Protein AF-A0ABD2VN23-F1 (afdb_monomer_lite)

Foldseek 3Di:
DVCVVVVVDDPPPDDPVPDQKDWDWDQPPVPSWIKIWIQGLVVRFIWIDTPPDPDDRPGPPDPNDRCVVVVVVCCVVVCVVVCPDDPPQLPDQVQADPPPRHGNDDPDDPD

Secondary structure (DSSP, 8-state):
-HHHHTTS---TTS-GGG-SEEEEEEEETTTTEEEEEEEETTTTEEEEEESS-SS------S----HHHHHHHHHHHTTTTT--S---GGG-GGGB-TTT--B---SS---

pLDDT: mean 70.73, std 12.4, range [39.69, 86.88]

Sequence (111 aa):
IKDIISGFSIPAALPWHLVDEVYIPVNCGEDFHWVLAVVVLKERLIRVYDSSMVSRKKVYAKEIKKLSVMLPNYLHDSGFFDKMGRTDWASMEAYKDKETGELLGPQHSFE

Structure (mmCIF, N/CA/C/O backbone):
data_AF-A0ABD2VN23-F1
#
_entry.id   AF-A0ABD2VN23-F1
#
loop_
_atom_site.group_PDB
_atom_site.id
_atom_site.type_symbol
_atom_site.label_atom_id
_atom_site.label_alt_id
_atom_site.label_comp_id
_atom_site.label_asym_id
_atom_site.label_entity_id
_atom_site.label_seq_id
_atom_site.pdbx_PDB_ins_code
_atom_site.Cartn_x
_atom_site.Cartn_y
_atom_site.Cartn_z
_atom_site.occupancy
_atom_site.B_iso_or_equiv
_atom_site.auth_seq_id
_atom_site.auth_comp_id
_atom_site.auth_asym_id
_atom_site.auth_atom_id
_atom_site.pdbx_PDB_model_num
ATOM 1 N N . ILE A 1 1 ? -12.514 14.199 6.167 1.00 54.00 1 ILE A N 1
ATOM 2 C CA . ILE A 1 1 ? -12.280 13.808 4.747 1.00 54.00 1 ILE A CA 1
ATOM 3 C C . ILE A 1 1 ? -11.103 14.576 4.153 1.00 54.00 1 ILE A C 1
ATOM 5 O O . ILE A 1 1 ? -10.183 13.916 3.696 1.00 54.00 1 ILE A O 1
ATOM 9 N N . LYS A 1 2 ? -11.089 15.921 4.189 1.00 47.62 2 LYS A N 1
ATOM 10 C CA . LYS A 1 2 ? -9.952 16.728 3.697 1.00 47.62 2 LYS A CA 1
ATOM 11 C C . LYS A 1 2 ? -8.603 16.265 4.260 1.00 47.62 2 LYS A C 1
ATOM 13 O O . LYS A 1 2 ? -7.715 15.984 3.471 1.00 47.62 2 LYS A O 1
ATOM 18 N N . ASP A 1 3 ? -8.525 16.057 5.573 1.00 49.69 3 ASP A N 1
ATOM 19 C CA . ASP A 1 3 ? -7.272 15.685 6.252 1.00 49.69 3 ASP A CA 1
ATOM 20 C C . ASP A 1 3 ? -6.779 14.267 5.911 1.00 49.69 3 ASP A C 1
ATOM 22 O O . ASP A 1 3 ? -5.581 13.995 5.937 1.00 49.69 3 ASP A O 1
ATOM 26 N N . ILE A 1 4 ? -7.702 13.370 5.537 1.00 54.84 4 ILE A N 1
ATOM 27 C CA . ILE A 1 4 ? -7.397 12.010 5.061 1.00 54.84 4 ILE A CA 1
ATOM 28 C C . ILE A 1 4 ? -6.850 12.069 3.631 1.00 54.84 4 ILE A C 1
ATOM 30 O O . ILE A 1 4 ? -5.861 11.418 3.314 1.00 54.84 4 ILE A O 1
ATOM 34 N N . ILE A 1 5 ? -7.473 12.881 2.769 1.00 47.97 5 ILE A N 1
ATOM 35 C CA . ILE A 1 5 ? -7.049 13.058 1.371 1.00 47.97 5 ILE A CA 1
ATOM 36 C C . ILE A 1 5 ? -5.659 13.703 1.297 1.00 47.97 5 ILE A C 1
ATOM 38 O O . ILE A 1 5 ? -4.869 13.354 0.426 1.00 47.97 5 ILE A O 1
ATOM 42 N N . SER A 1 6 ? -5.339 14.616 2.214 1.00 55.84 6 SER A N 1
ATOM 43 C CA . SER A 1 6 ? -4.028 15.266 2.298 1.00 55.84 6 SER A CA 1
ATOM 44 C C . SER A 1 6 ? -2.967 14.448 3.044 1.00 55.84 6 SER A C 1
ATOM 46 O O . SER A 1 6 ? -1.857 14.936 3.226 1.00 55.84 6 SER A O 1
ATOM 48 N N . GLY A 1 7 ? -3.283 13.227 3.492 1.00 52.94 7 GLY A N 1
ATOM 49 C CA . GLY A 1 7 ? -2.330 12.343 4.172 1.00 52.94 7 GLY A CA 1
ATOM 50 C C . GLY A 1 7 ? -1.960 12.755 5.602 1.00 52.94 7 GLY A C 1
ATOM 51 O O . GLY A 1 7 ? -1.086 12.133 6.195 1.00 52.94 7 GLY A O 1
ATOM 52 N N . PHE A 1 8 ? -2.630 13.762 6.175 1.00 49.44 8 PHE A N 1
ATOM 53 C CA . PHE A 1 8 ? -2.405 14.221 7.555 1.00 49.44 8 PHE A CA 1
ATOM 54 C C . PHE A 1 8 ? -3.132 13.355 8.593 1.00 49.44 8 PHE A C 1
ATOM 56 O O . PHE A 1 8 ? -2.816 13.393 9.777 1.00 49.44 8 PHE A O 1
ATOM 63 N N . SER A 1 9 ? -4.104 12.556 8.152 1.00 55.47 9 SER A N 1
ATOM 64 C CA . SER A 1 9 ? -4.878 11.640 8.982 1.00 55.47 9 SER A CA 1
ATOM 65 C C . SER A 1 9 ? -4.899 10.262 8.326 1.00 55.47 9 SER A C 1
ATOM 67 O O . SER A 1 9 ? -5.544 10.056 7.299 1.00 55.47 9 SER A O 1
ATOM 69 N N . ILE A 1 10 ? -4.198 9.299 8.924 1.00 56.97 10 ILE A N 1
ATOM 70 C CA . ILE A 1 10 ? -4.379 7.885 8.596 1.00 56.97 10 ILE A CA 1
ATOM 71 C C . ILE A 1 10 ? -5.592 7.417 9.407 1.00 56.97 10 ILE A C 1
ATOM 73 O O . ILE A 1 10 ? -5.542 7.497 10.637 1.00 56.97 10 ILE A O 1
ATOM 77 N N . PRO A 1 11 ? -6.675 6.905 8.793 1.00 57.03 11 PRO A N 1
ATOM 78 C CA . PRO A 1 11 ? -7.728 6.217 9.528 1.00 57.03 11 PRO A CA 1
ATOM 79 C C . PRO A 1 11 ? -7.186 4.853 9.985 1.00 57.03 11 PRO A C 1
ATOM 81 O O . PRO A 1 11 ? -7.562 3.803 9.477 1.00 57.03 11 PRO A O 1
ATOM 84 N N . ALA A 1 12 ? -6.243 4.873 10.927 1.00 56.72 12 ALA A N 1
ATOM 85 C CA . ALA A 1 12 ? -5.465 3.719 11.371 1.00 56.72 12 ALA A CA 1
ATOM 86 C C . ALA A 1 12 ? -6.267 2.750 12.263 1.00 56.72 12 ALA A C 1
ATOM 88 O O . ALA A 1 12 ? -5.721 1.761 12.739 1.00 56.72 12 ALA A O 1
ATOM 89 N N . ALA A 1 13 ? -7.555 3.022 12.492 1.00 62.12 13 ALA A N 1
ATOM 90 C CA . ALA A 1 13 ? -8.364 2.347 13.503 1.00 62.12 13 ALA A CA 1
ATOM 91 C C . ALA A 1 13 ? -9.510 1.484 12.948 1.00 62.12 13 ALA A C 1
ATOM 93 O O . ALA A 1 13 ? -10.278 0.943 13.739 1.00 62.12 13 ALA A O 1
ATOM 94 N N . LEU A 1 14 ? -9.661 1.329 11.625 1.00 66.88 14 LEU A N 1
ATOM 95 C CA . LEU A 1 14 ? -10.668 0.408 11.086 1.00 66.88 14 LEU A CA 1
ATOM 96 C C . LEU A 1 14 ? -10.167 -1.043 11.182 1.00 66.88 14 LEU A C 1
ATOM 98 O O . LEU A 1 14 ? -9.136 -1.369 10.589 1.00 66.88 14 LEU A O 1
ATOM 102 N N . PRO A 1 15 ? -10.884 -1.941 11.884 1.00 73.94 15 PRO A N 1
ATOM 103 C CA . PRO A 1 15 ? -10.556 -3.358 11.883 1.00 73.94 15 PRO A CA 1
ATOM 104 C C . PRO A 1 15 ? -10.524 -3.921 10.457 1.00 73.94 15 PRO A C 1
ATOM 106 O O . PRO A 1 15 ? -11.477 -3.752 9.700 1.00 73.94 15 PRO A O 1
ATOM 109 N N . TRP A 1 16 ? -9.468 -4.665 10.112 1.00 72.75 16 TRP A N 1
ATOM 110 C CA . TRP A 1 16 ? -9.271 -5.240 8.771 1.00 72.75 16 TRP A CA 1
ATOM 111 C C . TRP A 1 16 ? -10.456 -6.060 8.247 1.00 72.75 16 TRP A C 1
ATOM 113 O O . TRP A 1 16 ? -10.684 -6.105 7.044 1.00 72.75 16 TRP A O 1
ATOM 123 N N . HIS A 1 17 ? -11.223 -6.699 9.134 1.00 74.00 17 HIS A N 1
ATOM 124 C CA . HIS A 1 17 ? -12.392 -7.496 8.754 1.00 74.00 17 HIS A CA 1
ATOM 125 C C . HIS A 1 17 ? -13.598 -6.655 8.295 1.00 74.00 17 HIS A C 1
ATOM 127 O O . HIS A 1 17 ? -14.537 -7.215 7.736 1.00 74.00 17 HIS A O 1
ATOM 133 N N . LEU A 1 18 ? -13.585 -5.341 8.541 1.00 78.75 18 LEU A N 1
ATOM 134 C CA . LEU A 1 18 ? -14.609 -4.389 8.093 1.00 78.75 18 LEU A CA 1
ATOM 135 C C . LEU A 1 18 ? -14.204 -3.648 6.813 1.00 78.75 18 LEU A C 1
ATOM 137 O O . LEU A 1 18 ? -14.992 -2.871 6.278 1.00 78.75 18 LEU A O 1
ATOM 141 N N . VAL A 1 19 ? -12.978 -3.857 6.333 1.00 78.81 19 VAL A N 1
ATOM 142 C CA . VAL A 1 19 ? -12.470 -3.220 5.120 1.00 78.81 19 VAL A CA 1
ATOM 143 C C . VAL A 1 19 ? -12.825 -4.101 3.926 1.00 78.81 19 VAL A C 1
ATOM 145 O O . VAL A 1 19 ? -12.499 -5.284 3.902 1.00 78.81 19 VAL A O 1
ATOM 148 N N . ASP A 1 20 ? -13.484 -3.518 2.925 1.00 84.12 20 ASP A N 1
ATOM 149 C CA . ASP A 1 20 ? -13.803 -4.194 1.660 1.00 84.12 20 ASP A CA 1
ATOM 150 C C . A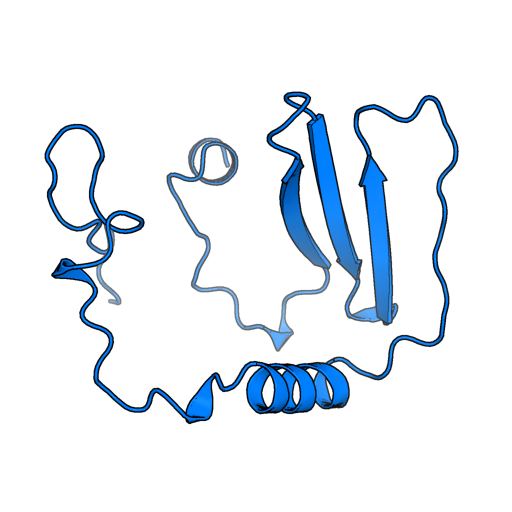SP A 1 20 ? -12.840 -3.815 0.529 1.00 84.12 20 ASP A C 1
ATOM 152 O O . ASP A 1 20 ? -12.578 -4.626 -0.362 1.00 84.12 20 ASP A O 1
ATOM 156 N N . GLU A 1 21 ? -12.298 -2.596 0.571 1.00 84.94 21 GLU A N 1
ATOM 157 C CA . GLU A 1 21 ? -11.418 -2.032 -0.450 1.00 84.94 21 GLU A CA 1
ATOM 158 C C . GLU A 1 21 ? -10.219 -1.330 0.196 1.00 84.94 21 GLU A C 1
ATOM 160 O O . GLU A 1 21 ? -10.382 -0.512 1.100 1.00 84.94 21 GLU A O 1
ATOM 165 N N . VAL A 1 22 ? -9.011 -1.628 -0.286 1.00 83.44 22 VAL A N 1
ATOM 166 C CA . VAL A 1 22 ? -7.765 -0.979 0.152 1.00 83.44 22 VAL A CA 1
ATOM 167 C C . VAL A 1 22 ? -7.186 -0.180 -1.005 1.00 83.44 22 VAL A C 1
ATOM 169 O O . VAL A 1 22 ? -6.922 -0.738 -2.069 1.00 83.44 22 VAL A O 1
ATOM 172 N N . TYR A 1 23 ? -6.965 1.114 -0.786 1.00 83.56 23 TYR A N 1
ATOM 173 C CA . TYR A 1 23 ? -6.414 2.039 -1.773 1.00 83.56 23 TYR A CA 1
ATOM 174 C C . TYR A 1 23 ? -4.915 2.222 -1.532 1.00 83.56 23 TYR A C 1
ATOM 176 O O . TYR A 1 23 ? -4.498 2.581 -0.433 1.00 83.56 23 TYR A O 1
ATOM 184 N N . ILE A 1 24 ? -4.108 1.976 -2.561 1.00 85.38 24 ILE A N 1
ATOM 185 C CA . ILE A 1 24 ? -2.647 2.052 -2.519 1.00 85.38 24 ILE A CA 1
ATOM 186 C C . ILE A 1 24 ? -2.203 2.999 -3.643 1.00 85.38 24 ILE A C 1
ATOM 188 O O . ILE A 1 24 ? -2.072 2.566 -4.794 1.00 85.38 24 ILE A O 1
ATOM 192 N N . PRO A 1 25 ? -2.032 4.301 -3.356 1.00 81.12 25 PRO A N 1
ATOM 193 C CA . PRO A 1 25 ? -1.465 5.235 -4.315 1.00 81.12 25 PRO A CA 1
ATOM 194 C C . PRO A 1 25 ? 0.045 4.995 -4.437 1.00 81.12 25 PRO A C 1
ATOM 196 O O . PRO A 1 25 ? 0.771 4.987 -3.446 1.00 81.12 25 PRO A O 1
ATOM 199 N N . VAL A 1 26 ? 0.518 4.805 -5.663 1.00 81.56 26 VAL A N 1
ATOM 200 C CA . VAL A 1 26 ? 1.926 4.612 -6.011 1.00 81.56 26 VAL A CA 1
ATOM 201 C C . VAL A 1 26 ? 2.364 5.797 -6.859 1.00 81.56 26 VAL A C 1
ATOM 203 O O . VAL A 1 26 ? 1.798 6.049 -7.923 1.00 81.56 26 VAL A O 1
ATOM 206 N N . ASN A 1 27 ? 3.366 6.530 -6.378 1.00 83.19 27 ASN A N 1
ATOM 207 C CA . ASN A 1 27 ? 4.002 7.592 -7.145 1.00 83.19 27 ASN A CA 1
ATOM 208 C C . ASN A 1 27 ? 5.097 6.983 -8.031 1.00 83.19 27 ASN A C 1
ATOM 210 O O . ASN A 1 27 ? 6.091 6.459 -7.524 1.00 83.19 27 ASN A O 1
ATOM 214 N N . CYS A 1 28 ? 4.913 7.046 -9.347 1.00 78.75 28 CYS A N 1
ATOM 215 C CA . CYS A 1 28 ? 5.922 6.688 -10.335 1.00 78.75 28 CYS A CA 1
ATOM 216 C C . CYS A 1 28 ? 6.828 7.908 -10.546 1.00 78.75 28 CYS A C 1
ATOM 218 O O . CYS A 1 28 ? 6.615 8.715 -11.452 1.00 78.75 28 CYS A O 1
ATOM 220 N N . GLY A 1 29 ? 7.812 8.047 -9.653 1.00 59.50 29 GLY A N 1
ATOM 221 C CA . GLY A 1 29 ? 8.619 9.256 -9.457 1.00 59.50 29 GLY A CA 1
ATOM 222 C C . GLY A 1 29 ? 9.414 9.779 -10.658 1.00 59.50 29 GLY A C 1
ATOM 223 O O . GLY A 1 29 ? 9.969 10.867 -10.553 1.00 59.50 29 GLY A O 1
ATOM 224 N N . GLU A 1 30 ? 9.464 9.061 -11.780 1.00 64.56 30 GLU A N 1
ATOM 225 C CA . GLU A 1 30 ? 10.135 9.529 -13.000 1.00 64.56 30 GLU A CA 1
ATOM 226 C C . GLU A 1 30 ? 9.260 10.480 -13.845 1.00 64.56 30 GLU A C 1
ATOM 228 O O . GLU A 1 30 ? 9.809 11.367 -14.488 1.00 64.56 30 GLU A O 1
ATOM 233 N N . ASP A 1 31 ? 7.921 10.395 -13.763 1.00 63.34 31 ASP A N 1
ATOM 234 C CA . ASP A 1 31 ? 7.004 11.130 -14.664 1.00 63.34 31 ASP A CA 1
ATOM 235 C C . ASP A 1 31 ? 5.944 11.996 -13.945 1.00 63.34 31 ASP A C 1
ATOM 237 O O . ASP A 1 31 ? 4.988 12.456 -14.570 1.00 63.34 31 ASP A O 1
ATOM 241 N N . PHE A 1 32 ? 6.045 12.199 -12.621 1.00 64.88 32 PHE A N 1
ATOM 242 C CA . PHE A 1 32 ? 4.936 12.742 -11.798 1.00 64.88 32 PHE A CA 1
ATOM 243 C C . PHE A 1 32 ? 3.609 12.007 -12.048 1.00 64.88 32 PHE A C 1
ATOM 245 O O . PHE A 1 32 ? 2.515 12.576 -12.007 1.00 64.88 32 PHE A O 1
ATOM 252 N N . HIS A 1 33 ? 3.729 10.714 -12.325 1.00 76.44 33 HIS A N 1
ATOM 253 C CA . HIS A 1 33 ? 2.643 9.855 -12.737 1.00 76.44 33 HIS A CA 1
ATOM 254 C C . HIS A 1 33 ? 2.143 9.061 -11.530 1.00 76.44 33 HIS A C 1
ATOM 256 O O . HIS A 1 33 ? 2.935 8.482 -10.786 1.00 76.44 33 HIS A O 1
ATOM 262 N N . TRP A 1 34 ? 0.831 9.043 -11.304 1.00 82.69 34 TRP A N 1
ATOM 263 C CA . TRP A 1 34 ? 0.232 8.303 -10.200 1.00 82.69 34 TRP A CA 1
ATOM 264 C C . TRP A 1 34 ? -0.489 7.061 -10.709 1.00 82.69 34 TRP A C 1
ATOM 266 O O . TRP A 1 34 ? -1.351 7.102 -11.591 1.00 82.69 34 TRP A O 1
ATOM 276 N N . VAL A 1 35 ? -0.175 5.939 -10.075 1.00 83.56 35 VAL A N 1
ATOM 277 C CA . VAL A 1 35 ? -0.908 4.692 -10.243 1.00 83.56 35 VAL A CA 1
ATOM 278 C C . VAL A 1 35 ? -1.659 4.409 -8.953 1.00 83.56 35 VAL A C 1
ATOM 280 O O . VAL A 1 35 ? -1.075 4.352 -7.877 1.00 83.56 35 VAL A O 1
ATOM 283 N N . LEU A 1 36 ? -2.969 4.221 -9.045 1.00 86.44 36 LEU A N 1
ATOM 284 C CA . LEU A 1 36 ? -3.809 3.834 -7.924 1.00 86.44 36 LEU A CA 1
ATOM 285 C C . LEU A 1 36 ? -4.158 2.351 -8.039 1.00 86.44 36 LEU 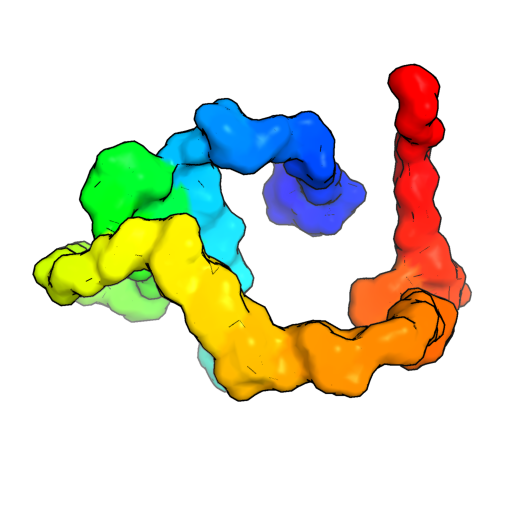A C 1
ATOM 287 O O . LEU A 1 36 ? -4.948 1.951 -8.897 1.00 86.44 36 LEU A O 1
ATOM 291 N N . ALA A 1 37 ? -3.592 1.534 -7.153 1.00 86.88 37 ALA A N 1
ATOM 292 C CA . ALA A 1 37 ? -4.018 0.153 -6.981 1.00 86.88 37 ALA A CA 1
ATOM 293 C C . ALA A 1 37 ? -5.139 0.082 -5.934 1.00 86.88 37 ALA A C 1
ATOM 295 O O . ALA A 1 37 ? -5.023 0.634 -4.844 1.00 86.88 37 ALA A O 1
ATOM 296 N N . VAL A 1 38 ? -6.229 -0.608 -6.265 1.00 83.62 38 VAL A N 1
ATOM 297 C CA . VAL A 1 38 ? -7.368 -0.854 -5.375 1.00 83.62 38 VAL A CA 1
ATOM 298 C C . VAL A 1 38 ? -7.514 -2.354 -5.185 1.00 83.62 38 VAL A C 1
ATOM 300 O O . VAL A 1 38 ? -7.813 -3.078 -6.136 1.00 83.62 38 VAL A O 1
ATOM 303 N N . VAL A 1 39 ? -7.302 -2.829 -3.961 1.00 84.75 39 VAL A N 1
ATOM 304 C CA . VAL A 1 39 ? -7.491 -4.233 -3.587 1.00 84.75 39 VAL A CA 1
ATOM 305 C C . VAL A 1 39 ? -8.925 -4.414 -3.105 1.00 84.75 39 VAL A C 1
ATOM 307 O O . VAL A 1 39 ? -9.267 -3.957 -2.020 1.00 84.75 39 VAL A O 1
ATOM 310 N N . VAL A 1 40 ? -9.760 -5.084 -3.895 1.00 83.62 40 VAL A N 1
ATOM 311 C CA . VAL A 1 40 ? -11.145 -5.414 -3.540 1.00 83.62 40 VAL A CA 1
ATOM 312 C C . VAL A 1 40 ? -11.153 -6.786 -2.870 1.00 83.62 40 VAL A C 1
ATOM 314 O O . VAL A 1 40 ? -11.051 -7.823 -3.531 1.00 83.62 40 VAL A O 1
ATOM 317 N N . LEU A 1 41 ? -11.248 -6.800 -1.542 1.00 80.25 41 LEU A N 1
ATOM 318 C CA . LEU A 1 41 ? -11.074 -7.987 -0.699 1.00 80.25 41 LEU A CA 1
ATOM 319 C C . LEU A 1 41 ? -12.182 -9.020 -0.920 1.00 80.25 41 LEU A C 1
ATOM 321 O O . LEU A 1 41 ? -11.896 -10.213 -1.061 1.00 80.25 41 LEU A O 1
ATOM 325 N N . LYS A 1 42 ? -13.432 -8.557 -1.029 1.00 79.44 42 LYS A N 1
ATOM 326 C CA . LYS A 1 42 ? -14.601 -9.404 -1.318 1.00 79.44 42 LYS A CA 1
ATOM 327 C C . LYS A 1 42 ? -14.488 -10.118 -2.663 1.00 79.44 42 LYS A C 1
ATOM 329 O O . LYS A 1 42 ? -14.761 -11.312 -2.751 1.00 79.44 42 LYS A O 1
ATOM 334 N N . GLU A 1 43 ? -14.049 -9.398 -3.692 1.00 81.81 43 GLU A N 1
ATOM 335 C CA . GLU A 1 43 ? -13.900 -9.926 -5.054 1.00 81.81 43 GLU A CA 1
ATOM 336 C C . GLU A 1 43 ? -12.559 -10.642 -5.278 1.00 81.81 43 GLU A C 1
ATOM 338 O O . GLU A 1 43 ? -12.387 -11.310 -6.295 1.00 81.81 43 GLU A O 1
ATOM 343 N N . ARG A 1 44 ? -11.607 -10.519 -4.340 1.00 79.62 44 ARG A N 1
ATOM 344 C CA . ARG A 1 44 ? -10.218 -10.996 -4.475 1.00 79.62 44 ARG A CA 1
ATOM 345 C C . ARG A 1 44 ? -9.564 -10.497 -5.764 1.00 79.62 44 ARG A C 1
ATOM 347 O O . ARG A 1 44 ? -8.913 -11.255 -6.480 1.00 79.62 44 ARG A O 1
ATOM 354 N N . LEU A 1 45 ? -9.748 -9.214 -6.056 1.00 81.38 45 LEU A N 1
ATOM 355 C CA . LEU A 1 45 ? -9.276 -8.575 -7.278 1.00 81.38 45 LEU A CA 1
ATOM 356 C C . LEU A 1 45 ? -8.433 -7.345 -6.945 1.00 81.38 45 LEU A C 1
ATOM 358 O O . LEU A 1 45 ? -8.752 -6.601 -6.023 1.00 81.38 45 LEU A O 1
ATOM 362 N N . ILE A 1 46 ? -7.393 -7.098 -7.739 1.00 83.38 46 ILE A N 1
ATOM 363 C CA . ILE A 1 46 ? -6.672 -5.825 -7.739 1.00 83.38 46 ILE A CA 1
ATOM 364 C C . ILE A 1 46 ? -7.049 -5.073 -9.013 1.00 83.38 46 ILE A C 1
ATOM 366 O O . ILE A 1 46 ? -6.853 -5.564 -10.126 1.00 83.38 46 ILE A O 1
ATOM 370 N N . ARG A 1 47 ? -7.606 -3.875 -8.848 1.00 83.31 47 ARG A N 1
ATOM 371 C CA . ARG A 1 47 ? -7.887 -2.935 -9.936 1.00 83.31 47 ARG A CA 1
ATOM 372 C C . ARG A 1 47 ? -6.768 -1.902 -9.960 1.00 83.31 47 ARG A C 1
ATOM 374 O O . ARG A 1 47 ? -6.467 -1.316 -8.929 1.00 83.31 47 ARG A O 1
ATOM 381 N N . VAL A 1 48 ? -6.156 -1.687 -11.117 1.00 82.12 48 VAL A N 1
ATOM 382 C CA . VAL A 1 48 ? -5.087 -0.695 -11.280 1.00 82.12 48 VAL A CA 1
ATOM 383 C C . VAL A 1 48 ? -5.603 0.427 -12.165 1.00 82.12 48 VAL A C 1
ATOM 385 O O . VAL A 1 48 ? -6.035 0.182 -13.294 1.00 82.12 48 VAL A O 1
ATOM 388 N N . TYR A 1 49 ? -5.582 1.643 -11.633 1.00 82.50 49 TYR A N 1
ATOM 389 C CA . TYR A 1 49 ? -5.908 2.868 -12.347 1.00 82.50 49 TYR A CA 1
ATOM 390 C C . TYR A 1 49 ? -4.626 3.646 -12.575 1.00 82.50 49 TYR A C 1
ATOM 392 O O . TYR A 1 49 ? -3.871 3.898 -11.645 1.00 82.50 49 TYR A O 1
ATOM 400 N N . ASP A 1 50 ? -4.387 4.019 -13.817 1.00 81.12 50 ASP A N 1
ATOM 401 C CA . ASP A 1 50 ? -3.185 4.717 -14.235 1.00 81.12 50 ASP A CA 1
ATOM 402 C C . ASP A 1 50 ? -3.620 6.092 -14.764 1.00 81.12 50 ASP A C 1
ATOM 404 O O . ASP A 1 50 ? -4.424 6.156 -15.697 1.00 81.12 50 ASP A O 1
ATOM 408 N N . SER A 1 51 ? -3.149 7.183 -14.142 1.00 71.69 51 SER A N 1
ATOM 409 C CA . SER A 1 51 ? -3.481 8.555 -14.559 1.00 71.69 51 SER A CA 1
ATOM 410 C C . SER A 1 51 ? -2.918 8.970 -15.926 1.00 71.69 51 SER A C 1
ATOM 412 O O . SER A 1 51 ? -3.409 9.939 -16.498 1.00 71.69 51 SER A O 1
ATOM 414 N N . SER A 1 52 ? -1.924 8.254 -16.461 1.00 70.38 52 SER A N 1
ATOM 415 C CA . SER A 1 52 ? -1.296 8.511 -17.766 1.00 70.38 52 SER A CA 1
ATOM 416 C C . SER A 1 52 ? -1.965 7.736 -18.907 1.00 70.38 52 SER A C 1
ATOM 418 O O . SER A 1 52 ? -1.877 8.126 -20.073 1.00 70.38 52 SER A O 1
ATOM 420 N N . MET A 1 53 ? -2.668 6.639 -18.600 1.00 59.09 53 MET A N 1
ATOM 421 C CA . MET A 1 53 ? -3.320 5.814 -19.612 1.00 59.09 53 MET A CA 1
ATOM 422 C C . MET A 1 53 ? -4.620 6.453 -20.115 1.00 59.09 53 MET A C 1
ATOM 424 O O . MET A 1 53 ? -5.677 6.359 -19.488 1.00 59.09 53 MET A O 1
ATOM 428 N N . VAL A 1 54 ? -4.584 6.962 -21.351 1.00 55.75 54 VAL A N 1
ATOM 429 C CA . VAL A 1 54 ? -5.778 7.112 -22.197 1.00 55.75 54 VAL A CA 1
ATOM 430 C C . VAL A 1 54 ? -6.379 5.720 -22.415 1.00 55.75 54 VAL A C 1
ATOM 432 O O . VAL A 1 54 ? -5.962 4.964 -23.286 1.00 55.75 54 VAL A O 1
ATOM 435 N N . SER A 1 55 ? -7.359 5.368 -21.584 1.00 60.31 55 SER A N 1
ATOM 436 C CA . SER A 1 55 ? -8.279 4.235 -21.727 1.00 60.31 55 SER A CA 1
ATOM 437 C C . SER A 1 55 ? -7.650 2.864 -22.034 1.00 60.31 55 SER A C 1
ATOM 439 O O . SER A 1 55 ? -7.318 2.524 -23.166 1.00 60.31 55 SER A O 1
ATOM 441 N N . ARG A 1 56 ? -7.625 1.993 -21.025 1.00 55.34 56 ARG A N 1
ATOM 442 C CA . ARG A 1 56 ? -8.167 0.622 -21.095 1.00 55.34 56 ARG A CA 1
ATOM 443 C C . ARG A 1 56 ? -8.060 0.039 -19.693 1.00 55.34 56 ARG A C 1
ATOM 445 O O . ARG A 1 56 ? -6.958 -0.224 -19.226 1.00 55.34 56 ARG A O 1
ATOM 452 N N . LYS A 1 57 ? -9.202 -0.155 -19.023 1.00 56.59 57 LYS A N 1
ATOM 453 C CA . LYS A 1 57 ? -9.286 -0.912 -17.765 1.00 56.59 57 LYS A CA 1
ATOM 454 C C . LYS A 1 57 ? -8.704 -2.306 -18.016 1.00 56.59 57 LYS A C 1
ATOM 456 O O . LYS A 1 57 ? -9.395 -3.177 -18.538 1.00 56.59 57 LYS A O 1
ATOM 461 N N . LYS A 1 58 ? -7.428 -2.518 -17.698 1.00 54.78 58 LYS A N 1
ATOM 462 C CA . LYS A 1 58 ? -6.835 -3.854 -17.689 1.00 54.78 58 LYS A CA 1
ATOM 463 C C . LYS A 1 58 ? -7.192 -4.481 -16.352 1.00 54.78 58 LYS A C 1
ATOM 465 O O . LYS A 1 58 ? -6.569 -4.213 -15.332 1.00 54.78 58 LYS A O 1
ATOM 470 N N . VAL A 1 59 ? -8.256 -5.275 -16.357 1.00 55.38 59 VAL A N 1
ATOM 471 C CA . VAL A 1 59 ? -8.604 -6.119 -15.217 1.00 55.38 59 VAL A CA 1
ATOM 472 C C . VAL A 1 59 ? -7.669 -7.322 -15.260 1.00 55.38 59 VAL A C 1
ATOM 474 O O . VAL A 1 59 ? -7.851 -8.232 -16.066 1.00 55.38 59 VAL A O 1
ATOM 477 N N . TYR A 1 60 ? -6.630 -7.312 -14.428 1.00 56.12 60 TYR A N 1
ATOM 478 C CA . TYR A 1 60 ? -5.731 -8.454 -14.281 1.00 56.12 60 TYR A CA 1
ATOM 479 C C . TYR A 1 60 ? -6.362 -9.473 -13.328 1.00 56.12 60 TYR A C 1
ATOM 481 O O . TYR A 1 60 ? -6.033 -9.541 -12.150 1.00 56.12 60 TYR A O 1
ATOM 489 N N . ALA A 1 61 ? -7.290 -10.274 -13.849 1.00 52.78 61 ALA A N 1
ATOM 490 C CA . ALA A 1 61 ? -7.881 -11.399 -13.132 1.00 52.78 61 ALA A CA 1
ATOM 491 C C . ALA A 1 61 ? -7.023 -12.665 -13.311 1.00 52.78 61 ALA A C 1
ATOM 493 O O . ALA A 1 61 ? -7.480 -13.677 -13.834 1.00 52.78 61 ALA A O 1
ATOM 494 N N . LYS A 1 62 ? -5.743 -12.618 -12.924 1.00 58.59 62 LYS A N 1
ATOM 495 C CA . LYS A 1 62 ? -5.022 -13.862 -12.611 1.00 58.59 62 LYS A CA 1
ATOM 496 C C . LYS A 1 62 ? -5.464 -14.245 -11.205 1.00 58.59 62 LYS A C 1
ATOM 498 O O . LYS A 1 62 ? -5.565 -13.344 -10.384 1.00 58.59 62 LYS A O 1
ATOM 503 N N . GLU A 1 63 ? -5.772 -15.517 -10.948 1.00 55.97 63 GLU A N 1
ATOM 504 C CA . GLU A 1 63 ? -6.275 -15.992 -9.652 1.00 55.97 63 GLU A CA 1
ATOM 505 C C . GLU A 1 63 ? -5.388 -15.467 -8.515 1.00 55.97 63 GLU A C 1
ATOM 507 O O . GLU A 1 63 ? -4.295 -15.973 -8.252 1.00 55.97 63 GLU A O 1
ATOM 512 N N . ILE A 1 64 ? -5.834 -14.382 -7.882 1.00 60.34 64 ILE A N 1
ATOM 513 C CA . ILE A 1 64 ? -5.148 -13.810 -6.740 1.00 60.34 64 ILE A CA 1
ATOM 514 C C . ILE A 1 64 ? -5.410 -14.811 -5.630 1.00 60.34 64 ILE A C 1
ATOM 516 O O . ILE A 1 64 ? -6.546 -14.983 -5.174 1.00 60.34 64 ILE A O 1
ATOM 520 N N . LYS A 1 65 ? -4.360 -15.539 -5.236 1.00 65.94 65 LYS A N 1
ATOM 521 C CA . LYS A 1 65 ? -4.433 -16.413 -4.067 1.00 65.94 65 LYS A CA 1
ATOM 522 C C . LYS A 1 65 ? -4.971 -15.572 -2.911 1.00 65.94 65 LYS A C 1
ATOM 524 O O . LYS A 1 65 ? -4.636 -14.397 -2.794 1.00 65.94 65 LYS A O 1
ATOM 529 N N . LYS A 1 66 ? -5.842 -16.152 -2.076 1.00 70.25 66 LYS A N 1
ATOM 530 C CA . LYS A 1 66 ? -6.446 -15.432 -0.941 1.00 70.25 66 LYS A CA 1
ATOM 531 C C . LYS A 1 66 ? -5.365 -14.627 -0.221 1.00 70.25 66 LYS A C 1
ATOM 533 O O . LYS A 1 66 ? -4.279 -15.154 0.010 1.00 70.25 66 LYS A O 1
ATOM 538 N N . LEU A 1 67 ? -5.659 -13.388 0.165 1.00 68.62 67 LEU A N 1
ATOM 539 C CA . LEU A 1 67 ? -4.693 -12.559 0.892 1.00 68.62 67 LEU A CA 1
ATOM 540 C C . LEU A 1 67 ? -4.184 -13.240 2.162 1.00 68.62 67 LEU A C 1
ATOM 542 O O . LEU A 1 67 ? -3.014 -13.107 2.483 1.00 68.62 67 LEU A O 1
ATOM 546 N N . SER A 1 68 ? -5.006 -14.073 2.804 1.00 67.25 68 SER A N 1
ATOM 547 C CA . SER A 1 68 ? -4.586 -14.930 3.919 1.00 67.25 68 SER A CA 1
ATOM 548 C C . SER A 1 68 ? -3.427 -15.884 3.588 1.00 67.25 68 SER A C 1
ATOM 550 O O . SER A 1 68 ? -2.787 -16.387 4.498 1.00 67.25 68 SER A O 1
ATOM 552 N N . VAL A 1 69 ? -3.180 -16.173 2.309 1.00 76.38 69 VAL A N 1
ATOM 553 C CA . VAL A 1 69 ?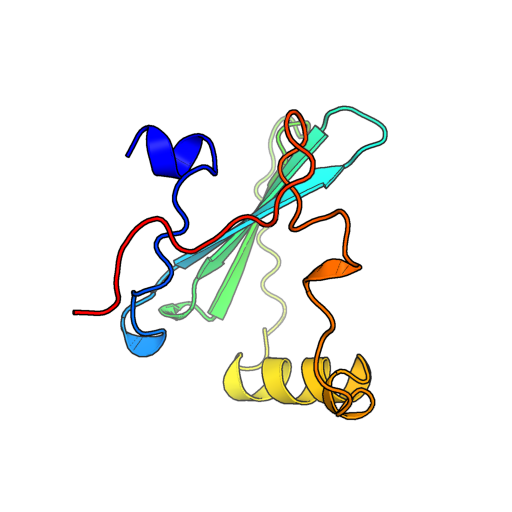 -2.064 -16.988 1.803 1.00 76.38 69 VAL A CA 1
ATOM 554 C C . VAL A 1 69 ? -0.951 -16.102 1.249 1.00 76.38 69 VAL A C 1
ATOM 556 O O . VAL A 1 69 ? 0.219 -16.373 1.487 1.00 76.38 69 VAL A O 1
ATOM 559 N N . MET A 1 70 ? -1.290 -15.040 0.512 1.00 82.00 70 MET A N 1
ATOM 560 C CA . MET A 1 70 ? -0.276 -14.156 -0.073 1.00 82.00 70 MET A CA 1
ATOM 561 C C . MET A 1 70 ? 0.456 -13.323 0.975 1.00 82.00 70 MET A C 1
ATOM 563 O O . MET A 1 70 ? 1.666 -13.175 0.874 1.00 82.00 70 MET A O 1
ATOM 567 N N . LEU A 1 71 ? -0.258 -12.790 1.967 1.00 78.38 71 LEU A N 1
ATOM 568 C CA . LEU A 1 71 ? 0.304 -11.871 2.950 1.00 78.38 71 LEU A CA 1
ATOM 569 C C . LEU A 1 71 ? 1.372 -12.551 3.823 1.00 78.38 71 LEU A C 1
ATOM 571 O O . LEU A 1 71 ? 2.469 -12.005 3.899 1.00 78.38 71 LEU A O 1
ATOM 575 N N . PRO A 1 72 ? 1.139 -13.747 4.411 1.00 79.50 72 PRO A N 1
ATOM 576 C CA . PRO A 1 72 ? 2.180 -14.418 5.189 1.00 79.50 72 PRO A CA 1
ATOM 577 C C . PRO A 1 72 ? 3.401 -14.783 4.342 1.00 79.50 72 PRO A C 1
ATOM 579 O O . PRO A 1 72 ? 4.523 -14.572 4.788 1.00 79.50 72 PRO A O 1
ATOM 582 N N . ASN A 1 73 ? 3.190 -15.261 3.109 1.00 86.06 73 ASN A N 1
ATOM 583 C CA . ASN A 1 73 ? 4.287 -15.604 2.200 1.00 86.06 73 ASN A CA 1
ATOM 584 C C . ASN A 1 73 ? 5.104 -14.369 1.817 1.00 86.06 73 ASN A C 1
ATOM 586 O O . ASN A 1 73 ? 6.321 -14.402 1.880 1.00 86.06 73 ASN A O 1
ATOM 590 N N . TYR A 1 74 ? 4.444 -13.258 1.487 1.00 83.81 74 TYR A N 1
ATOM 591 C CA . TYR A 1 74 ? 5.133 -12.012 1.170 1.00 83.81 74 TYR A CA 1
ATOM 592 C C . TYR A 1 74 ? 5.931 -11.480 2.366 1.00 83.81 74 TYR A C 1
ATOM 594 O O . TYR A 1 74 ? 7.077 -11.070 2.209 1.00 83.81 74 TYR A O 1
ATOM 602 N N . LEU A 1 75 ? 5.352 -11.492 3.572 1.00 79.62 75 LEU A N 1
ATOM 603 C CA . LEU A 1 75 ? 6.055 -11.054 4.784 1.00 79.62 75 LEU A CA 1
ATOM 604 C C . LEU A 1 75 ? 7.271 -11.942 5.076 1.00 79.62 75 LEU A C 1
ATOM 606 O O . LEU A 1 75 ? 8.331 -11.434 5.430 1.00 79.62 75 LEU A O 1
ATOM 610 N N . HIS A 1 76 ? 7.140 -13.250 4.871 1.00 85.31 76 HIS A N 1
ATOM 611 C CA . HIS A 1 76 ? 8.260 -14.176 4.963 1.00 85.31 76 HIS A CA 1
ATOM 612 C C . HIS A 1 76 ? 9.340 -13.864 3.909 1.00 85.31 76 HIS A C 1
ATOM 614 O O . HIS A 1 76 ? 10.488 -13.622 4.262 1.00 85.31 76 HIS A O 1
ATOM 620 N N . ASP A 1 77 ? 8.976 -13.805 2.626 1.00 86.75 77 ASP A N 1
ATOM 621 C CA . ASP A 1 77 ? 9.913 -13.621 1.507 1.00 86.75 77 ASP A CA 1
ATOM 622 C C . ASP A 1 77 ? 10.592 -12.244 1.503 1.00 86.75 77 ASP A C 1
ATOM 624 O O . ASP A 1 77 ? 11.719 -12.098 1.035 1.00 86.75 77 ASP A O 1
ATOM 628 N N . SER A 1 78 ? 9.925 -11.222 2.041 1.00 80.19 78 SER A N 1
ATOM 629 C CA . SER A 1 78 ? 10.497 -9.880 2.217 1.00 80.19 78 SER A CA 1
ATOM 630 C C . SER A 1 78 ? 11.479 -9.782 3.390 1.00 80.19 78 SER A C 1
ATOM 632 O O . SER A 1 78 ? 12.048 -8.711 3.611 1.00 80.19 78 SER A O 1
ATOM 634 N N . GLY A 1 79 ? 11.672 -10.862 4.156 1.00 83.38 79 GLY A N 1
ATOM 635 C CA . GLY A 1 79 ? 12.505 -10.862 5.357 1.00 83.38 79 GLY A CA 1
ATOM 636 C C . GLY A 1 79 ? 11.940 -9.970 6.464 1.00 83.38 79 GLY A C 1
ATOM 637 O O . GLY A 1 79 ? 12.687 -9.469 7.305 1.00 83.38 79 GLY A O 1
ATOM 638 N N . PHE A 1 80 ? 10.620 -9.731 6.471 1.00 80.44 80 PHE A N 1
ATOM 639 C CA . PHE A 1 80 ? 9.965 -8.873 7.464 1.00 80.44 80 PHE A CA 1
ATOM 640 C C . PHE A 1 80 ? 10.253 -9.352 8.891 1.00 80.44 80 PHE A C 1
ATOM 642 O O . PHE A 1 80 ? 10.506 -8.546 9.784 1.00 80.44 80 PHE A O 1
ATOM 649 N N . PHE A 1 81 ? 10.263 -10.672 9.091 1.00 81.12 81 PHE A N 1
ATOM 650 C CA . PHE A 1 81 ? 10.517 -11.293 10.390 1.00 81.12 81 PHE A CA 1
ATOM 651 C C . PHE A 1 81 ? 12.003 -11.401 10.749 1.00 81.12 81 PHE A C 1
ATOM 653 O O . PHE A 1 81 ? 12.314 -11.627 11.914 1.00 81.12 81 PHE A O 1
ATOM 660 N N . ASP A 1 82 ? 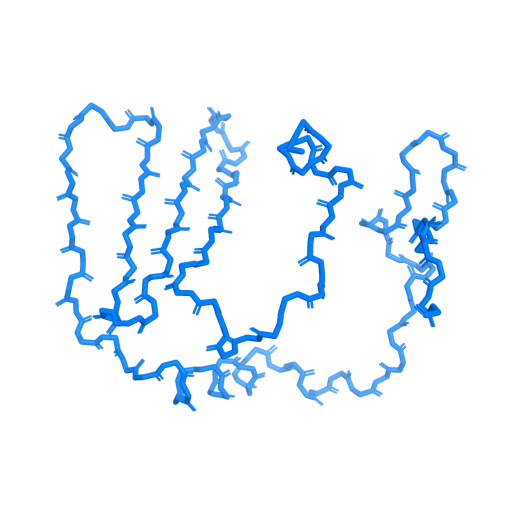12.922 -11.199 9.804 1.00 83.44 82 ASP A N 1
ATOM 661 C CA . ASP A 1 82 ? 14.364 -11.292 10.072 1.00 83.44 82 ASP A CA 1
ATOM 662 C C . ASP A 1 82 ? 14.867 -10.076 10.865 1.00 83.44 82 ASP A C 1
ATOM 664 O O . ASP A 1 82 ? 15.857 -10.142 11.597 1.00 83.44 82 ASP A O 1
ATOM 668 N N . LYS A 1 83 ? 14.151 -8.950 10.772 1.00 69.12 83 LYS A N 1
ATOM 669 C CA . LYS A 1 83 ? 14.418 -7.727 11.532 1.00 69.12 83 LYS A CA 1
ATOM 670 C C . LYS A 1 83 ? 13.548 -7.674 12.790 1.00 69.12 83 LYS A C 1
ATOM 672 O O . LYS A 1 83 ? 12.675 -6.826 12.914 1.00 69.12 83 LYS A O 1
ATOM 677 N N . MET A 1 84 ? 13.824 -8.550 13.758 1.00 65.00 84 MET A N 1
ATOM 678 C CA . MET A 1 84 ? 13.199 -8.499 15.097 1.00 65.00 84 MET A CA 1
ATOM 679 C C . MET A 1 84 ? 13.780 -7.414 16.025 1.00 65.00 84 MET A C 1
ATOM 681 O O . MET A 1 84 ? 13.372 -7.301 17.181 1.00 65.00 84 MET A O 1
ATOM 685 N N . GLY A 1 85 ? 14.735 -6.607 15.555 1.00 71.94 85 GLY A N 1
ATO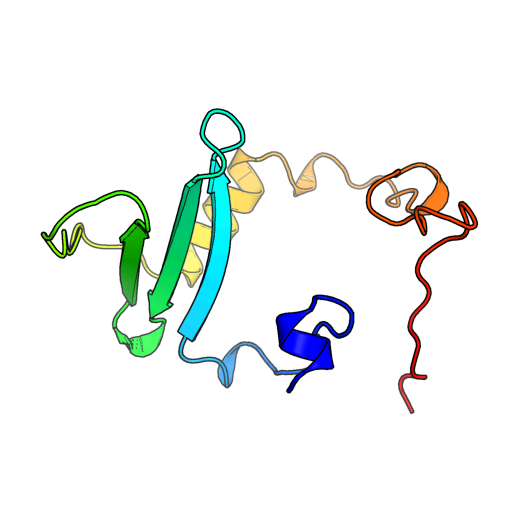M 686 C CA . GLY A 1 85 ? 15.195 -5.438 16.303 1.00 71.94 85 GLY A CA 1
ATOM 687 C C . GLY A 1 85 ? 14.059 -4.429 16.470 1.00 71.94 85 GLY A C 1
ATOM 688 O O . GLY A 1 85 ? 13.298 -4.197 15.532 1.00 71.94 85 GLY A O 1
ATOM 689 N N . ARG A 1 86 ? 13.944 -3.815 17.656 1.00 67.75 86 ARG A N 1
ATOM 690 C CA . ARG A 1 86 ? 13.003 -2.707 17.879 1.00 67.75 86 ARG A CA 1
ATOM 691 C C . ARG A 1 86 ? 13.222 -1.670 16.779 1.00 67.75 86 ARG A C 1
ATOM 693 O O . ARG A 1 86 ? 14.330 -1.155 16.651 1.00 67.75 86 ARG A O 1
ATOM 700 N N . THR A 1 87 ? 12.185 -1.393 15.989 1.00 71.00 87 THR A N 1
ATOM 701 C CA . THR A 1 87 ? 12.248 -0.350 14.966 1.00 71.00 87 THR A CA 1
ATOM 702 C C . THR A 1 87 ? 12.570 0.965 15.655 1.00 71.00 87 THR A C 1
ATOM 704 O O . THR A 1 87 ? 11.806 1.442 16.497 1.00 71.00 87 THR A O 1
ATOM 707 N N . ASP A 1 88 ? 13.733 1.518 15.334 1.00 75.62 88 ASP A N 1
ATOM 708 C CA . ASP A 1 88 ? 14.130 2.831 15.806 1.00 75.62 88 ASP A CA 1
ATOM 709 C C . ASP A 1 88 ? 13.454 3.888 14.932 1.00 75.62 88 ASP A C 1
ATOM 711 O O . ASP A 1 88 ? 14.014 4.396 13.965 1.00 75.62 88 ASP A O 1
ATOM 715 N N . TRP A 1 89 ? 12.194 4.181 15.253 1.00 72.00 89 TRP A N 1
ATOM 716 C CA . TRP A 1 89 ? 11.398 5.177 14.536 1.00 72.00 89 TRP A CA 1
ATOM 717 C C . TRP A 1 89 ? 12.090 6.545 14.488 1.00 72.00 89 TRP A C 1
ATOM 719 O O . TRP A 1 89 ? 11.922 7.273 13.514 1.00 72.00 89 TRP A O 1
ATOM 729 N N . ALA A 1 90 ? 12.912 6.864 15.497 1.00 72.12 90 ALA A N 1
ATOM 730 C CA . ALA A 1 90 ? 13.641 8.124 15.592 1.00 72.12 90 ALA A CA 1
ATOM 731 C C . ALA A 1 90 ? 14.700 8.307 14.495 1.00 72.12 90 ALA A C 1
ATOM 733 O O . ALA A 1 90 ? 14.989 9.442 14.109 1.00 72.12 90 ALA A O 1
ATOM 734 N N . SER A 1 91 ? 15.266 7.219 13.965 1.00 74.75 91 SER A N 1
ATOM 735 C CA . SER A 1 91 ? 16.269 7.279 12.894 1.00 74.75 91 SER A CA 1
ATOM 736 C C . SER A 1 91 ? 15.680 7.226 11.485 1.00 74.75 91 SER A C 1
ATOM 738 O O . SER A 1 91 ? 16.408 7.426 10.514 1.00 74.75 91 SER A O 1
ATOM 740 N N . MET A 1 92 ? 14.370 7.009 11.337 1.00 75.81 92 MET A N 1
ATOM 741 C CA . MET A 1 92 ? 13.718 6.973 10.030 1.00 75.81 92 MET A CA 1
ATOM 742 C C . MET A 1 92 ? 13.188 8.351 9.625 1.00 75.81 92 MET A C 1
ATOM 744 O O . MET A 1 92 ? 12.186 8.826 10.151 1.00 75.81 92 MET A O 1
ATOM 748 N N . GLU A 1 93 ? 13.796 8.944 8.597 1.00 75.31 93 GLU A N 1
ATOM 749 C CA . GLU A 1 93 ? 13.380 10.237 8.022 1.00 75.31 93 GLU A CA 1
ATOM 750 C C . GLU A 1 93 ? 11.914 10.265 7.559 1.00 75.31 93 GLU A C 1
ATOM 752 O O . GLU A 1 93 ? 11.276 11.310 7.572 1.00 75.31 93 GLU A O 1
ATOM 757 N N . ALA A 1 94 ? 11.345 9.110 7.201 1.00 72.94 94 ALA A N 1
ATOM 758 C CA . ALA A 1 94 ? 9.943 8.999 6.798 1.00 72.94 94 ALA A CA 1
ATOM 759 C C . ALA A 1 94 ? 8.939 9.337 7.920 1.00 72.94 94 ALA A C 1
ATOM 761 O O . ALA A 1 94 ? 7.779 9.608 7.623 1.00 72.94 94 ALA A O 1
ATOM 762 N N . TYR A 1 95 ? 9.372 9.303 9.184 1.00 71.81 95 TYR A N 1
ATOM 763 C CA . TYR A 1 95 ? 8.531 9.565 10.355 1.00 71.81 95 TYR A CA 1
ATOM 764 C C . TYR A 1 95 ? 8.871 10.880 11.052 1.00 71.81 95 TYR A C 1
ATOM 766 O O . TYR A 1 95 ? 8.346 11.142 12.132 1.00 71.81 95 TYR A O 1
ATOM 774 N N . LYS A 1 96 ? 9.730 11.704 10.449 1.00 80.06 96 LYS A N 1
ATOM 775 C CA . LYS A 1 96 ? 10.018 13.051 10.929 1.00 80.06 96 LYS A CA 1
ATOM 776 C C . LYS A 1 96 ? 9.170 14.063 10.175 1.00 80.06 96 LYS A C 1
ATOM 778 O O . LYS A 1 96 ? 8.964 13.946 8.966 1.00 80.06 96 LYS A O 1
ATOM 783 N N . ASP A 1 97 ? 8.692 15.063 10.894 1.00 79.12 97 ASP A N 1
ATOM 784 C CA . ASP A 1 97 ? 8.136 16.258 10.294 1.00 79.12 97 ASP A CA 1
ATOM 785 C C . ASP A 1 97 ? 9.218 16.954 9.457 1.00 79.12 97 ASP A C 1
ATOM 787 O O . ASP A 1 97 ? 10.372 17.075 9.873 1.00 79.12 97 ASP A O 1
ATOM 791 N N . LYS A 1 98 ? 8.866 17.379 8.244 1.00 78.25 98 LYS A N 1
ATOM 792 C CA . LYS A 1 98 ? 9.839 17.947 7.301 1.00 78.25 98 LYS A CA 1
ATOM 793 C C . LYS A 1 98 ? 10.299 19.350 7.682 1.00 78.25 98 LYS A C 1
ATOM 795 O O . LYS A 1 98 ? 11.353 19.770 7.211 1.00 78.25 98 LYS A O 1
ATOM 800 N N . GLU A 1 99 ? 9.509 20.076 8.465 1.00 79.81 99 GLU A N 1
ATOM 801 C CA . GLU A 1 99 ? 9.797 21.453 8.855 1.00 79.81 99 GLU A CA 1
ATOM 802 C C . GLU A 1 99 ? 10.485 21.506 10.217 1.00 79.81 99 GLU A C 1
ATOM 804 O O . GLU A 1 99 ? 11.453 22.247 10.386 1.00 79.81 99 GLU A O 1
ATOM 809 N N . THR A 1 100 ? 10.030 20.699 11.177 1.00 80.56 100 THR A N 1
ATOM 810 C CA . THR A 1 100 ? 10.563 20.706 12.546 1.00 80.56 100 THR A CA 1
ATOM 811 C C . THR A 1 100 ? 11.599 19.613 12.802 1.00 80.56 100 THR A C 1
ATOM 813 O O . THR A 1 100 ? 12.401 19.737 13.727 1.00 80.56 100 THR A O 1
ATOM 816 N N . GLY A 1 101 ? 11.625 18.547 11.994 1.00 78.50 101 GLY A N 1
ATOM 817 C CA . GLY A 1 101 ? 12.484 17.377 12.209 1.00 78.50 101 GLY A CA 1
ATOM 818 C C . GLY A 1 101 ? 12.048 16.491 13.383 1.00 78.50 101 GLY A C 1
ATOM 819 O O . GLY A 1 101 ? 12.731 15.512 13.698 1.00 78.50 101 GLY A O 1
ATOM 820 N N . GLU A 1 102 ? 10.932 16.819 14.039 1.00 80.00 102 GLU A N 1
ATOM 821 C CA . GLU A 1 102 ? 10.392 16.074 15.176 1.00 80.00 102 GLU A CA 1
ATOM 822 C C . GLU A 1 102 ? 9.640 14.823 14.719 1.00 80.00 102 GLU A C 1
ATOM 824 O O . GLU A 1 102 ? 9.125 14.763 13.605 1.00 80.00 102 GLU A O 1
ATOM 829 N N . LEU A 1 103 ? 9.553 13.802 15.576 1.00 77.94 103 LEU A N 1
ATOM 830 C CA . LEU A 1 103 ? 8.800 12.598 15.234 1.00 77.94 103 LEU A CA 1
ATOM 831 C C . LEU A 1 103 ? 7.304 12.893 15.133 1.00 77.94 103 LEU A C 1
ATOM 833 O O . LEU A 1 103 ? 6.719 13.501 16.029 1.00 77.94 103 LEU A O 1
ATOM 837 N N . LEU A 1 104 ? 6.680 12.372 14.078 1.00 72.44 104 LEU A N 1
ATOM 838 C 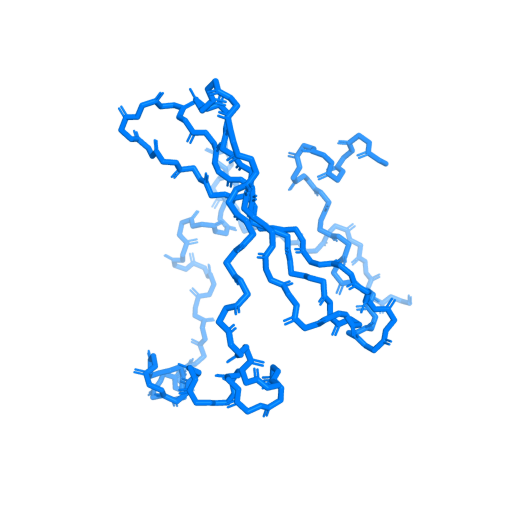CA . LEU A 1 104 ? 5.236 12.386 13.891 1.00 72.44 104 LEU A CA 1
ATOM 839 C C . LEU A 1 104 ? 4.585 11.510 14.970 1.00 72.44 104 LEU A C 1
ATOM 841 O O . LEU A 1 104 ? 4.448 10.294 14.831 1.00 72.44 104 LEU A O 1
ATOM 845 N N . GLY A 1 105 ? 4.235 12.136 16.091 1.00 61.28 105 GLY A N 1
ATOM 846 C CA . GLY A 1 105 ? 3.506 11.501 17.179 1.00 61.28 105 GLY A CA 1
ATOM 847 C C . GLY A 1 105 ? 2.028 11.277 16.828 1.00 61.28 105 GLY A C 1
ATOM 848 O O . GLY A 1 105 ? 1.481 11.958 15.956 1.00 61.28 105 GLY A O 1
ATOM 849 N N . PRO A 1 106 ? 1.339 10.352 17.518 1.00 55.50 106 PRO A N 1
ATOM 850 C CA . PRO A 1 106 ? -0.110 10.233 17.413 1.00 55.50 106 PRO A CA 1
ATOM 851 C C . PRO A 1 106 ? -0.764 11.549 17.853 1.00 55.50 106 PRO A C 1
ATOM 853 O O . PRO A 1 106 ? -0.569 11.983 18.986 1.00 55.50 106 PRO A O 1
ATOM 856 N N . GLN A 1 107 ? -1.557 12.182 16.984 1.00 52.78 107 GLN A N 1
ATOM 857 C CA . GLN A 1 107 ? -2.262 13.426 17.338 1.00 52.78 107 GLN A CA 1
ATOM 858 C C . GLN A 1 107 ? -3.481 13.204 18.247 1.00 52.78 107 GLN A C 1
ATOM 860 O O . GLN A 1 107 ? -4.033 14.162 18.779 1.00 52.78 107 GLN A O 1
ATOM 865 N N . HIS A 1 108 ? -3.898 11.953 18.447 1.00 45.56 108 HIS A N 1
ATOM 866 C CA . HIS A 1 108 ? -4.975 11.599 19.362 1.00 45.56 108 HIS A CA 1
ATOM 867 C C . HIS A 1 108 ? -4.562 10.432 20.256 1.00 45.56 108 HIS A C 1
ATOM 869 O O . HIS A 1 108 ? -4.003 9.440 19.783 1.00 45.56 108 HIS A O 1
ATOM 875 N N . SER A 1 109 ? -4.855 10.575 21.550 1.00 42.31 109 SER A N 1
ATOM 876 C CA . SER A 1 109 ? -4.736 9.509 22.542 1.00 42.31 109 SER A CA 1
ATOM 877 C C . SER A 1 109 ? -5.672 8.354 22.191 1.00 42.31 109 SER A C 1
ATOM 879 O O . SER A 1 109 ? -6.810 8.582 21.779 1.00 42.31 109 SER A O 1
ATOM 881 N N . PHE A 1 110 ? -5.194 7.126 22.388 1.00 43.66 110 PHE A N 1
ATOM 882 C CA . PHE A 1 110 ? -6.023 5.923 22.407 1.00 43.66 110 PHE A CA 1
ATOM 883 C C . PHE A 1 110 ? -6.771 5.852 23.752 1.00 43.66 110 PHE A C 1
ATOM 885 O O . PHE A 1 110 ? -6.462 4.997 24.580 1.00 43.66 110 PHE A O 1
ATOM 892 N N . GLU A 1 111 ? -7.678 6.797 24.004 1.00 39.69 111 GLU A N 1
ATOM 893 C CA . GLU A 1 111 ? -8.708 6.651 25.048 1.00 39.69 111 GLU A CA 1
ATOM 894 C C . GLU A 1 111 ? -9.965 5.990 24.476 1.00 39.69 111 GLU A C 1
ATOM 896 O O . GLU A 1 111 ? -10.345 6.326 23.329 1.00 39.69 111 GLU A O 1
#

InterPro domains:
  IPR003653 Ulp1 protease family, C-terminal catalytic domain [PF02902] (19-73)
  IPR003653 Ulp1 protease family, C-terminal catalytic domain [PS50600] (1-111)
  IPR038765 Papain-like cysteine peptidase superfamily [SSF54001] (13-78)

Radius of gyration: 17.41 Å; chains: 1; bounding box: 31×38×47 Å

Organism: NCBI:txid62892